Protein AF-A0ABD0QPX1-F1 (afdb_monomer_lite)

Foldseek 3Di:
DVVCCPVAADPVLSVVLVVVCVVPNPLSSVLLVQLVCQLCVVVLVVDDPVVNVVCRVHPDRDDDSVSSVVSSVPDDQDDPNDHPPD

pLDDT: mean 94.95, std 5.34, range [73.06, 98.5]

Radius of gyration: 13.32 Å; chains: 1; bounding box: 32×23×36 Å

Structure (mmCIF, N/CA/C/O backbone):
data_AF-A0ABD0QPX1-F1
#
_entry.id   AF-A0ABD0QPX1-F1
#
loop_
_atom_site.group_PDB
_atom_site.id
_atom_site.type_symbol
_atom_site.label_atom_id
_atom_site.label_alt_id
_atom_site.label_comp_id
_atom_site.label_asym_id
_atom_site.label_entity_id
_atom_site.label_seq_id
_atom_site.pdbx_PDB_ins_code
_atom_site.Cartn_x
_atom_site.Cartn_y
_atom_site.Cartn_z
_atom_site.occupancy
_atom_site.B_iso_or_equiv
_atom_site.auth_seq_id
_atom_site.auth_comp_id
_atom_site.auth_asym_id
_atom_site.auth_atom_id
_atom_site.pdbx_PDB_model_num
ATOM 1 N N . ILE A 1 1 ? -0.893 7.603 -1.110 1.00 92.31 1 ILE A N 1
ATOM 2 C CA . ILE A 1 1 ? -1.460 8.319 0.064 1.00 92.31 1 ILE A CA 1
ATOM 3 C C . ILE A 1 1 ? -2.480 9.383 -0.337 1.00 92.31 1 ILE A C 1
ATOM 5 O O . ILE A 1 1 ? -3.642 9.178 -0.036 1.00 92.31 1 ILE A O 1
ATOM 9 N N . PHE A 1 2 ? -2.106 10.454 -1.055 1.00 95.56 2 PHE A N 1
ATOM 10 C CA . PHE A 1 2 ? -3.014 11.581 -1.373 1.00 95.56 2 PHE A CA 1
ATOM 11 C C . PHE A 1 2 ? -4.356 11.178 -2.012 1.00 95.56 2 PHE A C 1
ATOM 13 O O . PHE A 1 2 ? -5.387 11.774 -1.737 1.00 95.56 2 PHE A O 1
ATOM 20 N N . THR A 1 3 ? -4.354 10.138 -2.844 1.00 96.69 3 THR A N 1
ATOM 21 C CA . THR A 1 3 ? -5.548 9.629 -3.537 1.00 96.69 3 THR A CA 1
ATOM 22 C C . THR A 1 3 ? -6.202 8.443 -2.830 1.00 96.69 3 THR A C 1
ATOM 24 O O . THR A 1 3 ? -7.008 7.739 -3.437 1.00 96.69 3 THR A O 1
ATOM 27 N N . LEU A 1 4 ? -5.803 8.157 -1.585 1.00 97.06 4 LEU A N 1
ATOM 28 C CA . LEU A 1 4 ? -6.237 6.987 -0.818 1.00 97.06 4 LEU A CA 1
ATOM 29 C C . LEU A 1 4 ? -6.134 5.686 -1.640 1.00 97.06 4 LEU A C 1
ATOM 31 O O . LEU A 1 4 ? -6.995 4.827 -1.570 1.00 97.06 4 LEU A O 1
ATOM 35 N N . TYR A 1 5 ? -5.094 5.565 -2.470 1.00 97.38 5 TYR A N 1
ATOM 36 C CA . TYR A 1 5 ? -4.839 4.428 -3.366 1.00 97.38 5 TYR A CA 1
ATOM 37 C C . TYR A 1 5 ? -5.769 4.247 -4.578 1.00 97.38 5 TYR A C 1
ATOM 39 O O . TYR A 1 5 ? -5.462 3.396 -5.403 1.00 97.38 5 TYR A O 1
ATOM 47 N N . SER A 1 6 ? -6.785 5.088 -4.808 1.00 96.44 6 SER A N 1
ATOM 48 C CA . SER A 1 6 ? -7.639 4.984 -6.021 1.00 96.44 6 SER A CA 1
ATOM 49 C C . SER A 1 6 ? -6.895 5.088 -7.353 1.00 96.44 6 SER A C 1
ATOM 51 O O . SER A 1 6 ? -7.352 4.553 -8.354 1.00 96.44 6 SER A O 1
ATOM 53 N N . LYS A 1 7 ? -5.762 5.801 -7.388 1.00 94.69 7 LYS A N 1
ATOM 54 C CA . LYS A 1 7 ? -4.912 5.880 -8.590 1.00 94.69 7 LYS A CA 1
ATOM 55 C C . LYS A 1 7 ? -3.924 4.722 -8.717 1.00 94.69 7 LYS A C 1
ATOM 57 O O . LYS A 1 7 ? -3.331 4.568 -9.775 1.00 94.69 7 LYS A O 1
ATOM 62 N N . SER A 1 8 ? -3.673 3.999 -7.630 1.00 94.38 8 SER A N 1
ATOM 63 C CA . SER A 1 8 ? -2.536 3.079 -7.509 1.00 94.38 8 SER A CA 1
ATOM 64 C C . SER A 1 8 ? -2.954 1.616 -7.421 1.00 94.38 8 SER A C 1
ATOM 66 O O . SER A 1 8 ? -2.119 0.755 -7.661 1.00 94.38 8 SER A O 1
ATOM 68 N N . LEU A 1 9 ? -4.204 1.337 -7.049 1.00 96.00 9 LEU A N 1
ATOM 69 C CA . LEU A 1 9 ? -4.748 -0.008 -6.889 1.00 96.00 9 LEU A CA 1
ATOM 70 C C . LEU A 1 9 ? -6.042 -0.156 -7.702 1.00 96.00 9 LEU A C 1
ATOM 72 O O . LEU A 1 9 ? -6.741 0.841 -7.909 1.00 96.00 9 LEU A O 1
ATOM 76 N N . PRO A 1 10 ? -6.392 -1.390 -8.108 1.00 95.56 10 PRO A N 1
ATOM 77 C CA . PRO A 1 10 ? -7.727 -1.721 -8.593 1.00 95.56 10 PRO A CA 1
ATOM 78 C C . PRO A 1 10 ? -8.827 -1.202 -7.656 1.00 95.56 10 PRO A C 1
ATOM 80 O O . PRO A 1 10 ? -8.652 -1.159 -6.435 1.00 95.56 10 PRO A O 1
ATOM 83 N N . LEU A 1 11 ? -9.956 -0.775 -8.233 1.00 95.12 11 LEU A N 1
ATOM 84 C CA . LEU A 1 11 ? -11.018 -0.077 -7.499 1.00 95.12 11 LEU A CA 1
ATOM 85 C C . LEU A 1 11 ? -11.576 -0.906 -6.335 1.00 95.12 11 LEU A C 1
ATOM 87 O O . L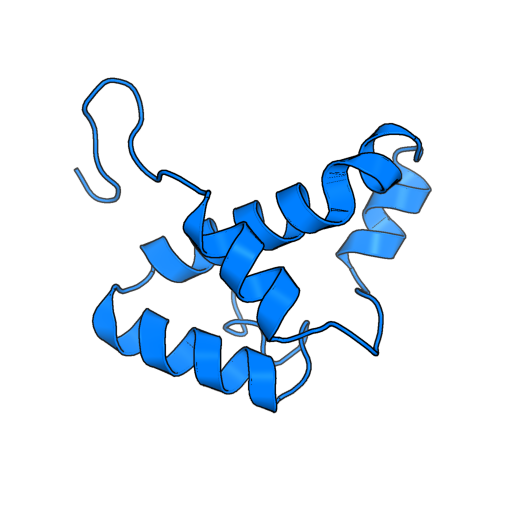EU A 1 11 ? -11.802 -0.367 -5.260 1.00 95.12 11 LEU A O 1
ATOM 91 N N . ASP A 1 12 ? -11.763 -2.206 -6.528 1.00 95.12 12 ASP A N 1
ATOM 92 C CA . ASP A 1 12 ? -12.233 -3.141 -5.504 1.00 95.12 12 ASP A CA 1
ATOM 93 C C . ASP A 1 12 ? -11.281 -3.211 -4.297 1.00 95.12 12 ASP A C 1
ATOM 95 O O . ASP A 1 12 ? -11.721 -3.159 -3.146 1.00 95.12 12 ASP A O 1
ATOM 99 N N . ILE A 1 13 ? -9.969 -3.247 -4.540 1.00 97.25 13 ILE A N 1
ATOM 100 C CA . ILE A 1 13 ? -8.948 -3.215 -3.486 1.00 97.25 13 ILE A CA 1
ATOM 101 C C . ILE A 1 13 ? -8.920 -1.841 -2.814 1.00 97.25 13 ILE A C 1
ATOM 103 O O . ILE A 1 13 ? -8.885 -1.762 -1.584 1.00 97.25 13 ILE A O 1
ATOM 107 N N . ALA A 1 14 ? -8.968 -0.759 -3.595 1.00 97.56 14 ALA A N 1
ATOM 108 C CA . ALA A 1 14 ? -8.999 0.600 -3.067 1.00 97.56 14 ALA A CA 1
ATOM 109 C C . ALA A 1 14 ? -10.219 0.822 -2.156 1.00 97.56 14 ALA A C 1
ATOM 111 O O . ALA A 1 14 ? -10.055 1.339 -1.054 1.00 97.56 14 ALA A O 1
ATOM 112 N N . CYS A 1 15 ? -11.409 0.354 -2.548 1.00 97.88 15 CYS A N 1
ATOM 113 C CA . CYS A 1 15 ? -12.615 0.409 -1.721 1.00 97.88 15 CYS A CA 1
ATOM 114 C C . CYS A 1 15 ? -12.432 -0.321 -0.385 1.00 97.88 15 CYS A C 1
ATOM 116 O O . CYS A 1 15 ? -12.740 0.243 0.659 1.00 97.88 15 CYS A O 1
ATOM 118 N N . ARG A 1 16 ? -11.837 -1.521 -0.378 1.00 97.88 16 ARG A N 1
ATOM 119 C CA . ARG A 1 16 ? -11.551 -2.227 0.883 1.00 97.88 16 ARG A CA 1
ATOM 120 C C . ARG A 1 16 ? -10.552 -1.472 1.762 1.00 97.88 16 ARG A C 1
ATOM 122 O O . ARG A 1 16 ? -10.659 -1.507 2.986 1.00 97.88 16 ARG A O 1
ATOM 129 N N . VAL A 1 17 ? -9.566 -0.799 1.163 1.00 98.31 17 VAL A N 1
ATOM 130 C CA . VAL A 1 17 ? -8.642 0.067 1.912 1.00 98.31 17 VAL A CA 1
ATOM 131 C C . VAL A 1 17 ? -9.395 1.252 2.515 1.00 98.31 17 VAL A C 1
ATOM 133 O O . VAL A 1 17 ? -9.112 1.629 3.651 1.00 98.31 17 VAL A O 1
ATOM 136 N N . TRP A 1 18 ? -10.372 1.810 1.798 1.00 98.50 18 TRP A N 1
ATOM 137 C CA . TRP A 1 18 ? -11.218 2.898 2.287 1.00 98.50 18 TRP A CA 1
ATOM 138 C C . TRP A 1 18 ? -12.099 2.477 3.454 1.00 98.50 18 TRP A C 1
ATOM 140 O O . TRP A 1 18 ? -12.172 3.217 4.429 1.00 98.50 18 TRP A O 1
ATOM 150 N N . ASP A 1 19 ? -12.695 1.286 3.403 1.00 98.12 19 ASP A N 1
ATOM 151 C CA . ASP A 1 19 ? -13.519 0.761 4.497 1.00 98.12 19 ASP A CA 1
ATOM 152 C C . ASP A 1 19 ? -12.729 0.714 5.811 1.00 98.12 19 ASP A C 1
ATOM 154 O O . ASP A 1 19 ? -13.205 1.143 6.864 1.00 98.12 19 ASP A O 1
ATOM 158 N N . VAL A 1 20 ? -11.484 0.233 5.746 1.00 97.62 20 VAL A N 1
ATOM 159 C CA . VAL A 1 20 ? -10.620 0.146 6.926 1.00 97.62 20 VAL A CA 1
ATOM 160 C C . VAL A 1 20 ? -10.039 1.506 7.306 1.00 97.62 20 VAL A C 1
ATOM 162 O O . VAL A 1 20 ? -9.946 1.806 8.491 1.00 97.62 20 VAL A O 1
ATOM 165 N N . PHE A 1 21 ? -9.717 2.366 6.340 1.00 97.88 21 PHE A N 1
ATOM 166 C CA . PHE A 1 21 ? -9.331 3.754 6.605 1.00 97.88 21 PHE A CA 1
ATOM 167 C C . PHE A 1 21 ? -10.433 4.520 7.354 1.00 97.88 21 PHE A C 1
ATOM 169 O O . PHE A 1 21 ? -10.135 5.232 8.307 1.00 97.88 21 PHE A O 1
ATOM 176 N N . CYS A 1 22 ? -11.706 4.335 6.998 1.00 97.62 22 CYS A N 1
ATOM 177 C CA . CYS A 1 22 ? -12.827 4.934 7.724 1.00 97.62 22 CYS A CA 1
ATOM 178 C C . CYS A 1 22 ? -12.934 4.436 9.176 1.00 97.62 22 CYS A C 1
ATOM 180 O O . CYS A 1 22 ? -13.478 5.148 10.019 1.00 97.62 22 CYS A O 1
ATOM 182 N N . ARG A 1 23 ? -12.423 3.234 9.479 1.00 95.75 23 ARG A N 1
ATOM 183 C CA . ARG A 1 23 ? -12.407 2.647 10.828 1.00 95.75 23 ARG A CA 1
ATOM 184 C C . ARG A 1 23 ? -11.177 3.058 11.646 1.00 95.75 23 ARG A C 1
ATOM 186 O O . ARG A 1 23 ? -11.327 3.440 12.802 1.00 95.75 23 ARG A O 1
ATOM 193 N N . ASP A 1 24 ? -9.987 2.961 11.054 1.00 93.25 24 ASP A N 1
ATOM 194 C CA . ASP A 1 24 ? -8.688 3.048 11.745 1.00 93.25 24 ASP A CA 1
ATOM 195 C C . ASP A 1 24 ? -7.952 4.380 11.486 1.00 93.25 24 ASP A C 1
ATOM 197 O O . ASP A 1 24 ? -6.945 4.677 12.126 1.00 93.25 24 ASP A O 1
ATOM 201 N N . GLY A 1 25 ? -8.442 5.203 10.557 1.00 95.12 25 GLY A N 1
ATOM 202 C CA . GLY A 1 25 ? -7.857 6.494 10.206 1.00 95.12 25 GLY A CA 1
ATOM 203 C C . GLY A 1 25 ? -6.595 6.400 9.343 1.00 95.12 25 GLY A C 1
ATOM 204 O O . GLY A 1 25 ? -6.313 5.400 8.678 1.00 95.12 25 GLY A O 1
ATOM 205 N N . GLU A 1 26 ? -5.825 7.491 9.330 1.00 95.38 26 GLU A N 1
ATOM 206 C CA . GLU A 1 26 ? -4.664 7.674 8.446 1.00 95.38 26 GLU A CA 1
ATOM 207 C C . GLU A 1 26 ? -3.549 6.638 8.637 1.00 95.38 26 GLU A C 1
ATOM 209 O O . GLU A 1 26 ? -2.859 6.321 7.666 1.00 95.38 26 GLU A O 1
ATOM 214 N N . GLU A 1 27 ? -3.414 6.055 9.834 1.00 95.69 27 GLU A N 1
ATOM 215 C CA . GLU A 1 27 ? -2.445 4.991 10.124 1.00 95.69 27 GLU A CA 1
ATOM 216 C C . GLU A 1 27 ? -2.569 3.854 9.103 1.00 95.69 27 GLU A C 1
ATOM 218 O O . GLU A 1 27 ? -1.565 3.356 8.582 1.00 95.69 27 GLU A O 1
ATOM 223 N N . PHE A 1 28 ? -3.805 3.485 8.749 1.00 97.69 28 PHE A N 1
ATOM 224 C CA . PHE A 1 28 ? -4.056 2.383 7.830 1.00 97.69 28 PHE A CA 1
ATOM 225 C C . PHE A 1 28 ? -3.529 2.659 6.418 1.00 97.69 28 PHE A C 1
ATOM 227 O O . PHE A 1 28 ? -3.136 1.728 5.710 1.00 97.69 28 PHE A O 1
ATOM 234 N N . LEU A 1 29 ? -3.436 3.927 6.009 1.00 98.06 29 LEU A N 1
ATOM 235 C CA . LEU A 1 29 ? -2.847 4.282 4.720 1.00 98.06 29 LEU A CA 1
ATOM 236 C C . LEU A 1 29 ? -1.354 3.961 4.697 1.00 98.06 29 LEU A C 1
ATOM 238 O O . LEU A 1 29 ? -0.864 3.428 3.704 1.00 98.06 29 LEU A O 1
ATOM 242 N N . PHE A 1 30 ? -0.632 4.237 5.781 1.00 97.62 30 PHE A N 1
ATOM 243 C CA . PHE A 1 30 ? 0.794 3.923 5.890 1.00 97.62 30 PHE A CA 1
ATOM 244 C C . PHE A 1 30 ? 1.030 2.431 6.119 1.00 97.62 30 PHE A C 1
ATOM 246 O O . PHE A 1 30 ? 1.928 1.854 5.505 1.00 97.62 30 PHE A O 1
ATOM 253 N N . ARG A 1 31 ? 0.169 1.773 6.901 1.00 98.00 31 ARG A N 1
ATOM 254 C CA . ARG A 1 31 ? 0.178 0.313 7.044 1.00 98.00 31 ARG A CA 1
ATOM 255 C C . ARG A 1 31 ? -0.024 -0.388 5.698 1.00 98.00 31 ARG A C 1
ATOM 257 O O . ARG A 1 31 ? 0.674 -1.352 5.399 1.00 98.00 31 ARG A O 1
ATOM 264 N N . THR A 1 32 ? -0.915 0.142 4.857 1.00 98.38 32 THR A N 1
ATOM 265 C CA . THR A 1 32 ? -1.130 -0.328 3.479 1.00 98.38 32 THR A CA 1
ATOM 266 C C . THR A 1 32 ? 0.125 -0.158 2.623 1.00 98.38 32 THR A C 1
ATOM 268 O O . THR A 1 32 ? 0.513 -1.094 1.928 1.00 98.38 32 THR A O 1
ATOM 271 N N . ALA A 1 33 ? 0.808 0.991 2.711 1.00 98.25 33 ALA A N 1
ATOM 272 C CA . ALA A 1 33 ? 2.057 1.223 1.977 1.00 98.25 33 ALA A CA 1
ATOM 273 C C . ALA A 1 33 ? 3.126 0.187 2.351 1.00 98.25 33 ALA A C 1
ATOM 275 O O . ALA A 1 33 ? 3.744 -0.412 1.475 1.00 98.25 33 ALA A O 1
ATOM 276 N N . LEU A 1 34 ? 3.309 -0.056 3.651 1.00 98.19 34 LEU A N 1
ATOM 277 C CA . LEU A 1 34 ? 4.249 -1.055 4.155 1.00 98.19 34 LEU A CA 1
ATOM 278 C C . LEU A 1 34 ? 3.858 -2.475 3.729 1.00 98.19 34 LEU A C 1
ATOM 280 O O . LEU A 1 34 ? 4.731 -3.253 3.360 1.00 98.19 34 LEU A O 1
ATOM 284 N N . GLY A 1 35 ? 2.563 -2.800 3.714 1.00 98.19 35 GLY A N 1
ATOM 285 C CA . GLY A 1 35 ? 2.073 -4.089 3.223 1.00 98.19 35 GLY A CA 1
ATOM 286 C C . GLY A 1 35 ? 2.368 -4.314 1.737 1.00 98.19 35 GLY A C 1
ATOM 287 O O . GLY A 1 35 ? 2.749 -5.417 1.356 1.00 98.19 35 GLY A O 1
ATOM 288 N N . ILE A 1 36 ? 2.271 -3.274 0.901 1.00 98.12 36 ILE A N 1
ATOM 289 C CA . IL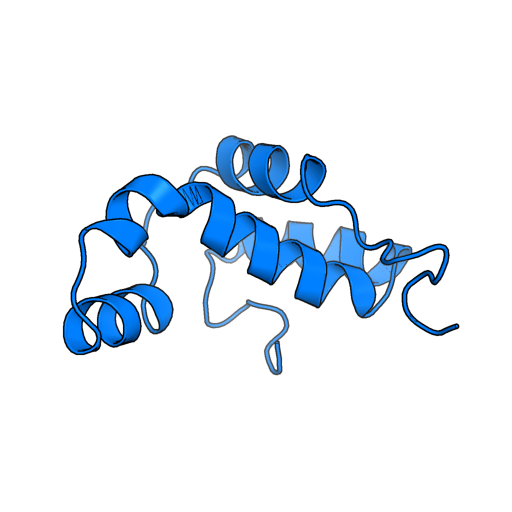E A 1 36 ? 2.666 -3.342 -0.518 1.00 98.12 36 ILE A CA 1
ATOM 290 C C . ILE A 1 36 ? 4.173 -3.590 -0.645 1.00 98.12 36 ILE A C 1
ATOM 292 O O . ILE A 1 36 ? 4.585 -4.467 -1.399 1.00 98.12 36 ILE A O 1
ATOM 296 N N . LEU A 1 37 ? 4.997 -2.856 0.110 1.00 98.25 37 LEU A N 1
ATOM 297 C CA . LEU A 1 37 ? 6.450 -3.055 0.098 1.00 98.25 37 LEU A CA 1
ATOM 298 C C . LEU A 1 37 ? 6.831 -4.468 0.551 1.00 98.25 37 LEU A C 1
ATOM 300 O O . LEU A 1 37 ? 7.681 -5.092 -0.070 1.00 98.25 37 LEU A O 1
ATOM 304 N N . ARG A 1 38 ? 6.167 -4.986 1.589 1.00 98.12 38 ARG A N 1
ATOM 305 C CA . ARG A 1 38 ? 6.373 -6.344 2.103 1.00 98.12 38 ARG A CA 1
ATOM 306 C C . ARG A 1 38 ? 5.927 -7.421 1.112 1.00 98.12 38 ARG A C 1
ATOM 308 O O . ARG A 1 38 ? 6.615 -8.422 0.976 1.00 98.12 38 ARG A O 1
ATOM 315 N N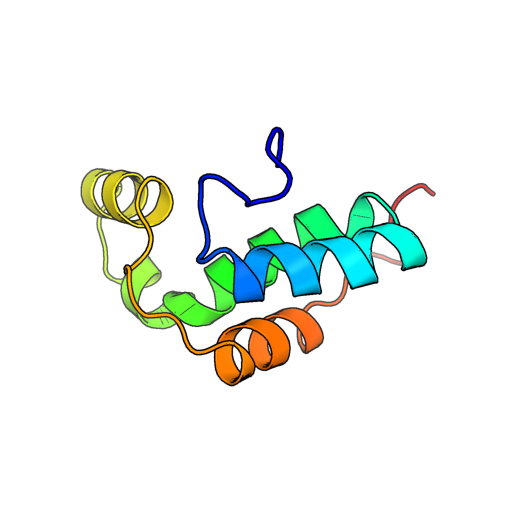 . LEU A 1 39 ? 4.816 -7.211 0.400 1.00 97.94 39 LEU A N 1
ATOM 316 C CA . LEU A 1 39 ? 4.319 -8.146 -0.618 1.00 97.94 39 LEU A CA 1
ATOM 317 C C . LEU A 1 39 ? 5.333 -8.336 -1.756 1.00 97.94 39 LEU A C 1
ATOM 319 O O . LEU A 1 39 ? 5.476 -9.435 -2.278 1.00 97.94 39 LEU A O 1
ATOM 323 N N . TYR A 1 40 ? 6.039 -7.266 -2.125 1.00 97.88 40 TYR A N 1
ATOM 324 C CA . TYR A 1 40 ? 6.999 -7.262 -3.229 1.00 97.88 40 TYR A CA 1
ATOM 325 C C . TYR A 1 40 ? 8.463 -7.240 -2.772 1.00 97.88 40 TYR A C 1
ATOM 327 O O . TYR A 1 40 ? 9.347 -7.001 -3.589 1.00 97.88 40 TYR A O 1
ATOM 335 N N . GLU A 1 41 ? 8.751 -7.482 -1.493 1.00 97.94 41 GLU A N 1
ATOM 336 C CA . GLU A 1 41 ? 10.101 -7.355 -0.925 1.00 97.94 41 GLU A CA 1
ATOM 337 C C . GLU A 1 41 ? 11.135 -8.196 -1.680 1.00 97.94 41 GLU A C 1
ATOM 339 O O . GLU A 1 41 ? 12.207 -7.695 -2.029 1.00 97.94 41 GLU A O 1
ATOM 344 N N . ASP A 1 42 ? 10.782 -9.441 -2.005 1.00 97.06 42 ASP A N 1
ATOM 345 C CA . ASP A 1 42 ? 11.666 -10.360 -2.719 1.00 97.06 42 ASP A CA 1
ATOM 346 C C . ASP A 1 42 ? 12.092 -9.788 -4.072 1.00 97.06 42 ASP A C 1
ATOM 348 O O . ASP A 1 42 ? 13.267 -9.830 -4.409 1.00 97.06 42 ASP A O 1
ATOM 352 N N . ILE A 1 43 ? 11.186 -9.187 -4.844 1.00 96.62 43 ILE A N 1
ATOM 353 C CA . ILE A 1 43 ? 11.556 -8.615 -6.146 1.00 96.62 43 ILE A CA 1
ATOM 354 C C . ILE A 1 43 ? 12.213 -7.239 -6.001 1.00 96.62 43 ILE A C 1
ATOM 356 O O . ILE A 1 43 ? 13.164 -6.939 -6.719 1.00 96.62 43 ILE A O 1
ATOM 360 N N . LEU A 1 44 ? 11.758 -6.416 -5.051 1.00 98.00 44 LEU A N 1
ATOM 361 C CA . LEU A 1 44 ? 12.268 -5.061 -4.835 1.00 98.00 44 LEU A CA 1
ATOM 362 C C . LEU A 1 44 ? 13.734 -5.073 -4.395 1.00 98.00 44 LEU A C 1
ATOM 364 O O . LEU A 1 44 ? 14.505 -4.220 -4.823 1.00 98.00 44 LEU A O 1
ATOM 368 N N . THR A 1 45 ? 14.136 -6.050 -3.580 1.00 97.94 45 THR A N 1
ATOM 369 C CA . THR A 1 45 ? 15.522 -6.197 -3.100 1.00 97.94 45 THR A CA 1
ATOM 370 C C . THR A 1 45 ? 16.511 -6.616 -4.191 1.00 97.94 45 THR A C 1
ATOM 372 O O . THR A 1 45 ? 17.713 -6.410 -4.028 1.00 97.94 45 THR A O 1
ATOM 375 N N . HIS A 1 46 ? 16.020 -7.149 -5.313 1.00 97.94 46 HIS A N 1
ATOM 376 C CA . HIS A 1 46 ? 16.833 -7.538 -6.469 1.00 97.94 46 HIS A CA 1
ATOM 377 C C . HIS A 1 46 ? 16.838 -6.482 -7.589 1.00 97.94 46 HIS A C 1
ATOM 379 O O . HIS A 1 46 ? 17.543 -6.648 -8.584 1.00 97.94 46 HIS A O 1
ATOM 385 N N . MET A 1 47 ? 16.061 -5.404 -7.450 1.00 98.06 47 MET A N 1
ATOM 386 C CA . MET A 1 47 ? 15.978 -4.317 -8.427 1.00 98.06 47 MET A CA 1
ATOM 387 C C . MET A 1 47 ? 16.965 -3.187 -8.107 1.00 98.06 47 MET A C 1
ATOM 389 O O . MET A 1 47 ? 17.280 -2.913 -6.950 1.00 98.06 47 MET A O 1
ATOM 393 N N . ASP A 1 48 ? 17.420 -2.479 -9.144 1.00 98.06 48 ASP A N 1
ATOM 394 C CA . ASP A 1 48 ? 18.125 -1.208 -8.964 1.00 98.06 48 ASP A CA 1
ATOM 395 C C . ASP A 1 48 ? 17.149 -0.049 -8.679 1.00 98.06 48 ASP A C 1
ATOM 397 O O . ASP A 1 48 ? 15.926 -0.181 -8.764 1.00 98.06 48 ASP A O 1
ATOM 401 N N . PHE A 1 49 ? 17.700 1.126 -8.369 1.00 96.88 49 PHE A N 1
ATOM 402 C CA . PHE A 1 49 ? 16.918 2.326 -8.061 1.00 96.88 49 PHE A CA 1
ATOM 403 C C . PHE A 1 49 ? 15.890 2.696 -9.146 1.00 96.88 49 PHE A C 1
ATOM 405 O O . PHE A 1 49 ? 14.762 3.070 -8.819 1.00 96.88 49 PHE A O 1
ATOM 412 N N . ILE A 1 50 ? 16.266 2.603 -10.426 1.00 98.06 50 ILE A N 1
ATOM 413 C CA . ILE A 1 50 ? 15.402 3.011 -11.541 1.00 98.06 50 ILE A CA 1
ATOM 414 C C . ILE A 1 50 ? 14.219 2.049 -11.646 1.00 98.06 50 ILE A C 1
ATOM 416 O O . ILE A 1 50 ? 13.071 2.491 -11.738 1.00 98.06 50 ILE A O 1
ATOM 420 N N . HIS A 1 51 ? 14.486 0.746 -11.580 1.00 97.69 51 HIS A N 1
ATOM 421 C CA . HIS A 1 51 ? 13.458 -0.285 -11.665 1.00 97.69 51 HIS A CA 1
ATOM 422 C C . HIS A 1 51 ? 12.517 -0.254 -10.452 1.00 97.69 51 HIS A C 1
ATOM 424 O O . HIS A 1 51 ? 11.304 -0.349 -10.633 1.00 97.69 51 HIS A O 1
ATOM 430 N N . ILE A 1 52 ? 13.032 -0.010 -9.238 1.00 98.00 52 ILE A N 1
ATOM 431 C CA . ILE A 1 52 ? 12.200 0.190 -8.036 1.00 98.00 52 ILE A CA 1
ATOM 432 C C . ILE A 1 52 ? 11.238 1.368 -8.236 1.00 98.00 52 ILE A C 1
ATOM 434 O O . ILE A 1 52 ? 10.041 1.248 -7.966 1.00 98.00 52 ILE A O 1
ATOM 438 N N . ALA A 1 53 ? 11.737 2.510 -8.720 1.00 97.62 53 ALA A N 1
ATOM 439 C CA . ALA A 1 53 ? 10.913 3.699 -8.924 1.00 97.62 53 ALA A CA 1
ATOM 440 C C . ALA A 1 53 ? 9.809 3.460 -9.968 1.00 97.62 53 ALA A C 1
ATOM 442 O O . ALA A 1 53 ? 8.656 3.842 -9.753 1.00 97.62 53 ALA A O 1
ATOM 443 N N . GLN A 1 54 ? 10.135 2.795 -11.078 1.00 97.31 54 GLN A N 1
ATOM 444 C CA . GLN A 1 54 ? 9.158 2.427 -12.106 1.00 97.31 54 GLN A CA 1
ATOM 445 C C . GLN A 1 54 ? 8.100 1.457 -11.567 1.00 97.31 54 GLN A C 1
ATOM 447 O O . GLN A 1 54 ? 6.908 1.680 -11.768 1.00 97.31 54 GLN A O 1
ATOM 452 N N . PHE A 1 55 ? 8.519 0.429 -10.828 1.00 97.19 55 PHE A N 1
ATOM 453 C CA . PHE A 1 55 ? 7.611 -0.560 -10.255 1.00 97.19 55 PHE A CA 1
ATOM 454 C C . PHE A 1 55 ? 6.648 0.063 -9.233 1.00 97.19 55 PHE A C 1
ATOM 456 O O . PHE A 1 55 ? 5.439 -0.135 -9.303 1.00 97.19 55 PHE A O 1
ATOM 463 N N . LEU A 1 56 ? 7.153 0.871 -8.296 1.00 96.75 56 LEU A N 1
ATOM 464 C CA . LEU A 1 56 ? 6.322 1.459 -7.239 1.00 96.75 56 LEU A CA 1
ATOM 465 C C . LEU A 1 56 ? 5.417 2.600 -7.731 1.00 96.75 56 LEU A C 1
ATOM 467 O O . LEU A 1 56 ? 4.422 2.915 -7.077 1.00 96.75 56 LEU A O 1
ATOM 471 N N . THR A 1 57 ? 5.734 3.223 -8.869 1.00 95.38 57 THR A N 1
ATOM 472 C CA . THR A 1 57 ? 4.860 4.236 -9.491 1.00 95.38 57 THR A CA 1
ATOM 473 C C . THR A 1 57 ? 3.741 3.620 -10.324 1.00 95.38 57 THR A C 1
ATOM 475 O O . THR A 1 57 ? 2.695 4.253 -10.487 1.00 95.38 57 THR A O 1
ATOM 478 N N . ARG A 1 58 ? 3.922 2.382 -10.799 1.00 94.38 58 ARG A N 1
ATOM 479 C CA . ARG A 1 58 ? 2.900 1.607 -11.499 1.00 94.38 58 ARG A CA 1
ATOM 480 C C . ARG A 1 58 ? 2.957 0.143 -11.065 1.00 94.38 58 ARG A C 1
ATOM 482 O O . ARG A 1 58 ? 3.657 -0.669 -11.666 1.00 94.38 58 ARG A O 1
ATOM 489 N N . LEU A 1 59 ? 2.178 -0.169 -10.033 1.00 94.94 59 LEU A N 1
ATOM 490 C CA . LEU A 1 59 ? 2.012 -1.538 -9.554 1.00 94.94 59 LEU A CA 1
ATOM 491 C C . LEU A 1 59 ? 1.377 -2.429 -10.639 1.00 94.94 59 LEU A C 1
ATOM 493 O O . LEU A 1 59 ? 0.729 -1.906 -11.552 1.00 94.94 59 LEU A O 1
ATOM 497 N N . PRO A 1 60 ? 1.542 -3.762 -10.548 1.00 92.81 60 PRO A N 1
ATOM 498 C CA . PRO A 1 60 ? 0.892 -4.696 -11.460 1.00 92.81 60 PRO A CA 1
ATOM 499 C C . PRO A 1 60 ? -0.623 -4.471 -11.538 1.00 92.81 60 PRO A C 1
ATOM 501 O O . PRO A 1 60 ? -1.269 -4.239 -10.519 1.00 92.81 60 PRO A O 1
ATOM 504 N N . ASP A 1 61 ? -1.196 -4.579 -12.740 1.00 86.62 61 ASP A N 1
ATOM 505 C CA . ASP A 1 61 ? -2.640 -4.385 -12.950 1.00 86.62 61 ASP A CA 1
ATOM 506 C C . ASP A 1 61 ? -3.475 -5.475 -12.242 1.00 86.62 61 ASP A C 1
ATOM 508 O O . ASP A 1 61 ? -4.616 -5.241 -11.844 1.00 86.62 61 ASP A O 1
ATOM 512 N N . TYR A 1 62 ? -2.886 -6.660 -12.047 1.00 89.62 62 TYR A N 1
ATOM 513 C CA . TYR A 1 62 ? -3.479 -7.775 -11.317 1.00 89.62 62 TYR A CA 1
ATOM 514 C C . TYR A 1 62 ? -2.772 -7.950 -9.977 1.00 89.62 62 TYR A C 1
ATOM 516 O O . TYR A 1 62 ? -1.606 -8.339 -9.925 1.00 89.62 62 TYR A O 1
ATOM 524 N N . ILE A 1 63 ? -3.496 -7.678 -8.895 1.00 92.44 63 ILE A N 1
ATOM 525 C CA . ILE A 1 63 ? -3.040 -7.875 -7.519 1.00 92.44 63 ILE A CA 1
ATOM 526 C C . ILE A 1 63 ? -4.122 -8.677 -6.812 1.00 92.44 63 ILE A C 1
ATOM 528 O O . ILE A 1 63 ? -5.297 -8.316 -6.879 1.00 92.44 63 ILE A O 1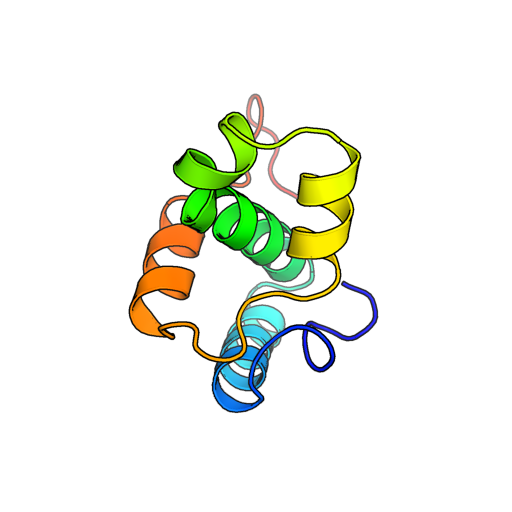
ATOM 532 N N . SER A 1 64 ? -3.755 -9.755 -6.123 1.00 95.19 64 SER A N 1
ATOM 533 C CA . SER A 1 64 ? -4.721 -10.468 -5.294 1.00 95.19 64 SER A CA 1
ATOM 534 C C . SER A 1 64 ? -5.087 -9.620 -4.080 1.00 95.19 64 SER A C 1
ATOM 536 O O . SER A 1 64 ? -4.237 -9.258 -3.260 1.00 95.19 64 SER A O 1
ATOM 538 N N . ALA A 1 65 ? -6.382 -9.338 -3.930 1.00 95.19 65 ALA A N 1
ATOM 539 C CA . ALA A 1 65 ? -6.906 -8.674 -2.745 1.00 95.19 65 ALA A CA 1
ATOM 540 C C . ALA A 1 65 ? -6.660 -9.500 -1.467 1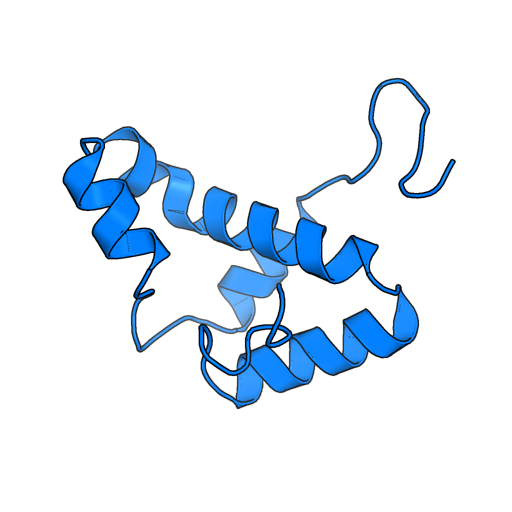.00 95.19 65 ALA A C 1
ATOM 542 O O . ALA A 1 65 ? -6.618 -8.948 -0.373 1.00 95.19 65 ALA A O 1
ATOM 543 N N . GLU A 1 66 ? -6.513 -10.819 -1.575 1.00 96.62 66 GLU A N 1
ATOM 544 C CA . GLU A 1 66 ? -6.178 -11.670 -0.434 1.00 96.62 66 GLU A CA 1
ATOM 545 C C . GLU A 1 66 ? -4.709 -11.508 -0.034 1.00 96.62 66 GLU A C 1
ATOM 547 O O . GLU A 1 66 ? -4.419 -11.236 1.130 1.00 96.62 66 GLU A O 1
ATOM 552 N N . GLU A 1 67 ? -3.789 -11.584 -0.998 1.00 96.88 67 GLU A N 1
ATOM 553 C CA . GLU A 1 67 ? -2.347 -11.491 -0.737 1.00 96.88 67 GLU A CA 1
ATOM 554 C C . GLU A 1 67 ? -1.962 -10.126 -0.167 1.00 96.88 67 GLU A C 1
ATOM 556 O O . GLU A 1 67 ? -1.233 -10.049 0.825 1.00 96.88 67 GLU A O 1
ATOM 561 N N . ILE A 1 68 ? -2.496 -9.039 -0.737 1.00 97.00 68 ILE A N 1
ATOM 562 C CA . ILE A 1 68 ? -2.187 -7.690 -0.258 1.00 97.00 68 ILE A CA 1
ATOM 563 C C . ILE A 1 68 ? -2.693 -7.482 1.171 1.00 97.00 68 ILE A C 1
ATOM 565 O O . ILE A 1 68 ? -1.940 -7.006 2.016 1.00 97.00 68 ILE A O 1
ATOM 569 N N . PHE A 1 69 ? -3.927 -7.887 1.491 1.00 98.00 69 PHE A N 1
ATOM 570 C CA . PHE A 1 69 ? -4.459 -7.733 2.847 1.00 98.00 69 PHE A CA 1
ATOM 571 C C . PHE A 1 69 ? -3.767 -8.668 3.838 1.00 98.00 69 PHE A C 1
ATOM 573 O O . PHE A 1 69 ? -3.490 -8.243 4.960 1.00 98.00 69 PHE A O 1
ATOM 580 N N . SER A 1 70 ? -3.418 -9.888 3.423 1.00 98.19 70 SER A N 1
ATOM 581 C CA . SER A 1 70 ? -2.589 -10.793 4.220 1.00 98.19 70 SER A CA 1
ATOM 582 C C . SER A 1 70 ? -1.264 -10.114 4.577 1.00 98.19 70 SER A C 1
ATOM 584 O O . SER A 1 70 ? -0.951 -9.961 5.758 1.00 98.19 70 SER A O 1
ATOM 586 N N . SER A 1 71 ? -0.565 -9.541 3.592 1.00 98.25 71 SER A N 1
ATOM 587 C CA . SER A 1 71 ? 0.668 -8.782 3.824 1.00 98.25 71 SER A CA 1
ATOM 588 C C . SER A 1 71 ? 0.462 -7.589 4.772 1.00 98.25 71 SER A C 1
ATOM 590 O O . SER A 1 71 ? 1.187 -7.449 5.758 1.00 98.25 71 SER A O 1
ATOM 592 N N . ILE A 1 72 ? -0.575 -6.767 4.560 1.00 98.19 72 ILE A N 1
ATOM 593 C CA . ILE A 1 72 ? -0.895 -5.603 5.411 1.00 98.19 72 ILE A CA 1
ATOM 594 C C . ILE A 1 72 ? -1.114 -6.013 6.874 1.00 98.19 72 ILE A C 1
ATOM 596 O O . ILE A 1 72 ? -0.677 -5.309 7.791 1.00 98.19 72 ILE A O 1
ATOM 600 N N . THR A 1 73 ? -1.766 -7.154 7.122 1.00 97.00 73 THR A N 1
ATOM 601 C CA . THR A 1 73 ? -2.018 -7.619 8.495 1.00 97.00 73 THR A CA 1
ATOM 602 C C . THR A 1 73 ? -0.737 -7.962 9.252 1.00 97.00 73 THR A C 1
ATOM 604 O O . THR A 1 73 ? -0.697 -7.753 10.465 1.00 97.00 73 THR A O 1
ATOM 607 N N . THR A 1 74 ? 0.331 -8.376 8.559 1.00 97.56 74 THR A N 1
ATOM 608 C CA . THR A 1 74 ? 1.639 -8.658 9.180 1.00 97.56 74 THR A CA 1
ATOM 609 C C . THR A 1 74 ? 2.361 -7.401 9.675 1.00 97.56 74 THR A C 1
ATOM 611 O O . THR A 1 74 ? 3.233 -7.486 10.539 1.00 97.56 74 THR A O 1
ATOM 614 N N . ILE A 1 75 ? 1.984 -6.222 9.169 1.00 97.56 75 ILE A N 1
ATOM 615 C CA . ILE A 1 75 ? 2.610 -4.954 9.539 1.00 97.56 75 ILE A CA 1
ATOM 616 C C . ILE A 1 75 ? 2.159 -4.521 10.937 1.00 97.56 75 ILE A C 1
ATOM 618 O O . ILE A 1 75 ? 0.961 -4.388 11.203 1.00 97.56 75 ILE A O 1
ATOM 622 N N . ASN A 1 76 ? 3.131 -4.243 11.809 1.00 93.94 76 ASN A N 1
ATOM 623 C CA . ASN A 1 76 ? 2.925 -3.665 13.135 1.00 93.94 76 ASN A CA 1
ATOM 624 C C . ASN A 1 76 ? 3.354 -2.191 13.134 1.00 93.94 76 ASN A C 1
ATOM 626 O O . ASN A 1 76 ? 4.509 -1.882 12.855 1.00 93.94 76 ASN A O 1
ATOM 630 N N . MET A 1 77 ? 2.429 -1.293 13.470 1.00 93.31 77 MET A N 1
ATOM 631 C CA . MET A 1 77 ? 2.641 0.161 13.449 1.00 93.31 77 MET A CA 1
ATOM 632 C C . MET A 1 77 ? 3.212 0.722 14.766 1.00 93.31 77 MET A C 1
ATOM 634 O O . MET A 1 77 ? 3.237 1.934 14.970 1.00 93.31 77 MET A O 1
ATOM 638 N N . ASN A 1 78 ? 3.694 -0.141 15.666 1.00 90.88 78 ASN A N 1
ATOM 639 C CA . ASN A 1 78 ? 4.325 0.264 16.921 1.00 90.88 78 ASN A CA 1
ATOM 640 C C . ASN A 1 78 ? 5.851 0.343 16.774 1.00 90.88 78 ASN A C 1
ATOM 642 O O . ASN A 1 78 ? 6.487 -0.602 16.309 1.00 90.88 78 ASN A O 1
ATOM 646 N N . CYS A 1 79 ? 6.467 1.418 17.271 1.00 85.69 79 CYS A N 1
ATOM 647 C CA . CYS A 1 79 ? 7.925 1.546 17.336 1.00 85.69 79 CYS A CA 1
ATOM 648 C C . CYS A 1 79 ? 8.366 1.971 18.739 1.00 85.69 79 CYS A C 1
ATOM 650 O O . CYS A 1 79 ? 7.967 3.028 19.223 1.00 85.69 79 CYS A O 1
ATOM 652 N N . LYS A 1 80 ? 9.198 1.150 19.403 1.00 78.00 80 LYS A N 1
ATOM 653 C CA . LYS A 1 80 ? 9.784 1.444 20.731 1.00 78.00 80 LYS A CA 1
ATOM 654 C C . LYS A 1 80 ? 8.740 1.969 21.746 1.00 78.00 80 LYS A C 1
ATOM 656 O O . LYS A 1 80 ? 8.980 2.959 22.429 1.00 78.00 80 LYS A O 1
ATOM 661 N N . ASN A 1 81 ? 7.582 1.301 21.808 1.00 78.69 81 ASN A N 1
ATOM 662 C CA . ASN A 1 81 ? 6.396 1.600 22.635 1.00 78.69 81 ASN A CA 1
ATOM 663 C C . ASN A 1 81 ? 5.546 2.821 22.244 1.00 78.69 81 ASN A C 1
ATOM 665 O O . ASN A 1 81 ? 4.577 3.110 22.942 1.00 78.69 81 ASN A O 1
ATOM 669 N N . LYS A 1 82 ? 5.846 3.505 21.137 1.00 81.00 82 LYS A N 1
ATOM 670 C CA . LYS A 1 82 ? 4.972 4.546 20.584 1.00 81.00 82 LYS A CA 1
ATOM 671 C C . LYS A 1 82 ? 4.054 3.960 19.522 1.00 81.00 82 LYS A C 1
ATOM 673 O O . LYS A 1 82 ? 4.524 3.239 18.636 1.00 81.00 82 LYS A O 1
ATOM 678 N N . LYS A 1 83 ? 2.765 4.272 19.625 1.00 82.25 83 LYS A N 1
ATOM 679 C CA . LYS A 1 83 ? 1.777 4.027 18.570 1.00 82.25 83 LYS A CA 1
ATOM 680 C C . LYS A 1 83 ? 1.729 5.215 17.612 1.00 82.25 83 LYS A C 1
ATOM 682 O O . LYS A 1 83 ? 2.196 6.303 17.952 1.00 82.25 83 LYS A O 1
ATOM 687 N N . TRP A 1 84 ? 1.152 5.015 16.432 1.00 82.62 84 TRP A N 1
ATOM 688 C CA . TRP A 1 84 ? 0.854 6.119 15.524 1.00 82.62 84 TRP A CA 1
ATOM 689 C C . TRP A 1 84 ? 0.007 7.190 16.234 1.00 82.62 84 TRP A C 1
ATOM 691 O O . TRP A 1 84 ? -0.934 6.863 16.957 1.00 82.62 84 TRP A O 1
ATOM 701 N N . GLY A 1 85 ? 0.359 8.465 16.050 1.00 78.50 85 GLY A N 1
ATOM 702 C CA . GLY A 1 85 ? -0.364 9.601 16.636 1.00 78.50 85 GLY A CA 1
ATOM 703 C C . GLY A 1 85 ? -0.094 9.891 18.122 1.00 78.50 85 GLY A C 1
ATOM 704 O O . GLY A 1 85 ? -0.779 10.748 18.678 1.00 78.50 85 GLY A O 1
ATOM 705 N N . GLN A 1 86 ? 0.868 9.207 18.762 1.00 73.06 86 GLN A N 1
ATOM 706 C CA . GLN A 1 86 ? 1.305 9.463 20.149 1.00 73.06 86 GLN A CA 1
ATOM 707 C C . GLN A 1 86 ? 2.553 10.343 20.261 1.00 73.06 86 GLN A C 1
ATOM 709 O O . GLN A 1 86 ? 3.488 10.181 19.442 1.00 73.06 86 GLN A O 1
#

InterPro domains:
  IPR000195 Rab-GAP-TBC domain [PF00566] (2-42)
  IPR000195 Rab-GAP-TBC domain [PS50086] (1-25)
 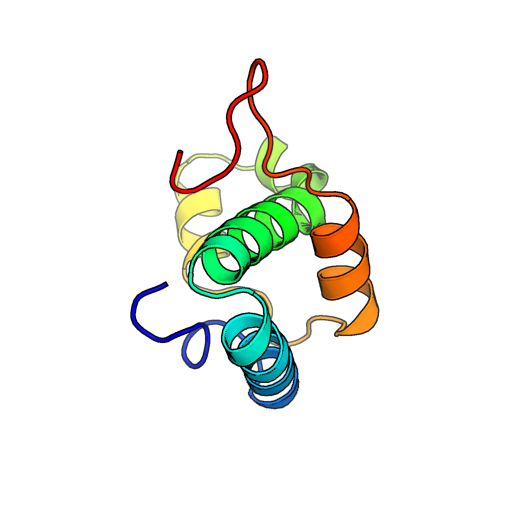 IPR035969 Rab-GAP-TBC domain superfamily [SSF47923] (2-71)
  IPR050302 Rab GTPase-activating TBC domain-containing protein [PTHR47219] (2-82)

Secondary structure (DSSP, 8-state):
-TTTTTTTS-HHHHHHHHHHHHHH-THHHHHHHHHHHHHTHHHHTTS-HHHHHHHHHS--S---HHHHHHHHHH----BTTBPTT-

Sequence (86 aa):
IFTLYSKSLPLDIACRVWDVFCRDGEEFLFRTALGILRLYEDILTHMDFIHIAQFLTRLPDYISAEEIFSSITTINMNCKNKKWGQ

Organism: Cirrhinus mrigala (NCBI:txid683832)